Protein AF-A0A7J8QQU0-F1 (afdb_monomer)

pLDDT: mean 70.16, std 19.43, range [31.67, 94.62]

Radius of gyration: 26.34 Å; Cα contacts (8 Å, |Δi|>4): 47; chains: 1; bounding box: 63×40×69 Å

InterPro domains:
  IPR024990 Anaphase-promoting complex subunit 1 [PTHR12827] (2-139)

Mean predicted aligned error: 18.02 Å

Foldseek 3Di:
DVVCQVDPDLPDALVVCVVSVNNVSSVVVVVVVVVVVCPVPDPPPDPVPPDDPPPPPDDDDDDDDDDDDDDDDDDDDDDDDDDPPCPPPQVCVCLPPPVCCVVQVPPCVSVVVCVVSRPRDDDDDDDPDDVPDDPVRVVVVVVVVSVD

Structure (mmCIF, N/CA/C/O backbone):
data_AF-A0A7J8QQU0-F1
#
_entry.id   AF-A0A7J8QQU0-F1
#
loop_
_atom_site.group_PDB
_atom_site.id
_atom_site.type_symbol
_atom_site.label_atom_id
_atom_site.label_alt_id
_atom_site.label_comp_id
_atom_site.label_asym_id
_atom_site.label_entity_id
_atom_site.label_seq_id
_atom_site.pdbx_PDB_ins_code
_atom_site.Cartn_x
_atom_site.Cartn_y
_atom_site.Cartn_z
_atom_site.occupancy
_atom_site.B_iso_or_equiv
_atom_site.auth_seq_id
_atom_site.auth_comp_id
_atom_site.auth_asym_id
_atom_site.auth_atom_id
_atom_site.pdbx_PDB_model_num
ATOM 1 N N . MET A 1 1 ? 31.723 -2.733 -21.549 1.00 61.69 1 MET A N 1
ATOM 2 C CA . MET A 1 1 ? 30.270 -2.559 -21.341 1.00 61.69 1 MET A CA 1
ATOM 3 C C . MET A 1 1 ? 29.948 -2.175 -19.898 1.00 61.69 1 MET A C 1
ATOM 5 O O . MET A 1 1 ? 29.009 -1.426 -19.683 1.00 61.69 1 MET A O 1
ATOM 9 N N . ASP A 1 2 ? 30.761 -2.570 -18.918 1.00 77.56 2 ASP A N 1
ATOM 10 C CA . ASP A 1 2 ? 30.445 -2.416 -17.485 1.00 77.56 2 ASP A CA 1
ATOM 11 C C . ASP A 1 2 ? 30.302 -0.964 -17.011 1.00 77.56 2 ASP A C 1
ATOM 13 O O . ASP A 1 2 ? 29.414 -0.655 -16.223 1.00 77.56 2 ASP A O 1
ATOM 17 N N . LYS A 1 3 ? 31.098 -0.040 -17.565 1.00 85.25 3 LYS A N 1
ATOM 18 C CA . LYS A 1 3 ? 31.023 1.395 -17.228 1.00 85.25 3 LYS A CA 1
ATOM 19 C C . LYS A 1 3 ? 29.641 1.997 -17.506 1.00 85.25 3 LYS A C 1
ATOM 21 O O . LYS A 1 3 ? 29.159 2.807 -16.729 1.00 85.25 3 LYS A O 1
ATOM 26 N N . CYS A 1 4 ? 28.999 1.575 -18.594 1.00 86.06 4 CYS A N 1
ATOM 27 C CA . CYS A 1 4 ? 27.662 2.036 -18.959 1.00 86.06 4 CYS A CA 1
ATOM 28 C C . CYS A 1 4 ? 26.567 1.422 -18.081 1.00 86.06 4 CYS A C 1
ATOM 30 O O . CYS A 1 4 ? 25.492 1.994 -17.981 1.00 86.06 4 CYS A O 1
ATOM 32 N N . ARG A 1 5 ? 26.815 0.263 -17.461 1.00 91.69 5 ARG A N 1
ATOM 33 C CA . ARG A 1 5 ? 25.865 -0.385 -16.548 1.00 91.69 5 ARG A CA 1
ATOM 34 C C . ARG A 1 5 ? 25.869 0.260 -15.163 1.00 91.69 5 ARG A C 1
ATOM 36 O O . ARG A 1 5 ? 24.807 0.410 -14.555 1.00 91.69 5 ARG A O 1
ATOM 43 N N . GLU A 1 6 ? 27.063 0.624 -14.695 1.00 92.31 6 GLU A N 1
ATOM 44 C CA . GLU A 1 6 ? 27.295 1.260 -13.396 1.00 92.31 6 GLU A CA 1
ATOM 45 C C . GLU A 1 6 ? 26.69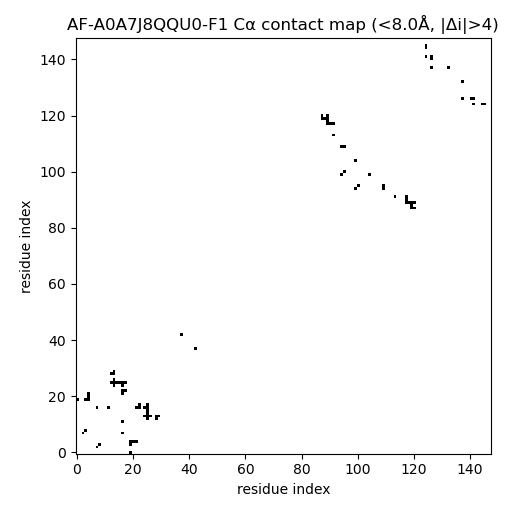4 2.672 -13.355 1.00 92.31 6 GLU A C 1
ATOM 47 O O . GLU A 1 6 ? 25.964 3.020 -12.429 1.00 92.31 6 GLU A O 1
ATOM 52 N N . SER A 1 7 ? 26.933 3.467 -14.403 1.00 91.12 7 SER A N 1
ATOM 53 C CA . SER A 1 7 ? 26.457 4.850 -14.504 1.00 91.12 7 SER A CA 1
ATOM 54 C C . SER A 1 7 ? 25.900 5.175 -15.898 1.00 91.12 7 SER A C 1
ATOM 56 O O . SER A 1 7 ? 26.503 5.945 -16.654 1.00 91.12 7 SER A O 1
ATOM 58 N N . PRO A 1 8 ? 24.741 4.603 -16.279 1.00 91.00 8 PRO A N 1
ATOM 59 C CA . PRO A 1 8 ? 24.113 4.946 -17.544 1.00 91.00 8 PRO A CA 1
ATOM 60 C C . PRO A 1 8 ? 23.596 6.400 -17.515 1.00 91.00 8 PRO A C 1
ATOM 62 O O . PRO A 1 8 ? 23.096 6.854 -16.480 1.00 91.00 8 PRO A O 1
ATOM 65 N N . PRO A 1 9 ? 23.667 7.136 -18.637 1.00 90.25 9 PRO A N 1
ATOM 66 C CA . PRO A 1 9 ? 23.025 8.442 -18.792 1.00 90.25 9 PRO A CA 1
ATOM 67 C C . PRO A 1 9 ? 21.523 8.413 -18.465 1.00 90.25 9 PRO A C 1
ATOM 69 O O . PRO A 1 9 ? 20.860 7.389 -18.634 1.00 90.25 9 PRO A O 1
ATOM 72 N N . ALA A 1 10 ? 20.974 9.538 -17.996 1.00 86.50 10 ALA A N 1
ATOM 73 C CA . ALA A 1 10 ? 19.576 9.650 -17.552 1.00 86.50 10 ALA A CA 1
ATOM 74 C C . ALA A 1 10 ? 18.562 9.863 -18.697 1.00 86.50 10 ALA A C 1
ATOM 76 O O . ALA A 1 10 ? 17.354 9.734 -18.495 1.00 86.50 10 ALA A O 1
ATOM 77 N N . ASP A 1 11 ? 19.053 10.218 -19.882 1.00 88.69 11 ASP A N 1
ATOM 78 C CA . ASP A 1 11 ? 18.308 10.539 -21.102 1.00 88.69 11 ASP A CA 1
ATOM 79 C C . ASP A 1 11 ? 18.172 9.343 -22.062 1.00 88.69 11 ASP A C 1
ATOM 81 O O . ASP A 1 11 ? 17.673 9.479 -23.179 1.00 88.69 11 ASP A O 1
ATOM 85 N N . TRP A 1 12 ? 18.586 8.150 -21.634 1.00 91.69 12 TRP A N 1
ATOM 86 C CA . TRP A 1 12 ? 18.495 6.945 -22.448 1.00 91.69 12 TRP A CA 1
ATOM 87 C C . TRP A 1 12 ? 17.055 6.436 -22.624 1.00 91.69 12 TRP A C 1
ATOM 89 O O . TRP A 1 12 ? 16.253 6.464 -21.685 1.00 91.69 12 TRP A O 1
ATOM 99 N N . PRO A 1 13 ? 16.706 5.918 -23.820 1.00 91.62 13 PRO A N 1
ATOM 100 C CA . PRO A 1 13 ? 15.424 5.261 -24.032 1.00 91.62 13 PRO A CA 1
ATOM 101 C C . PRO A 1 13 ? 15.369 3.924 -23.282 1.00 91.62 13 PRO A C 1
ATOM 103 O O . PRO A 1 13 ? 16.392 3.271 -23.076 1.00 91.62 13 PRO A O 1
ATOM 106 N N . ALA A 1 14 ? 14.160 3.457 -22.950 1.00 92.06 14 ALA A N 1
ATOM 107 C CA . ALA A 1 14 ? 13.954 2.206 -22.209 1.00 92.06 14 ALA A CA 1
ATOM 108 C C . ALA A 1 14 ? 14.691 1.002 -22.831 1.00 92.06 14 ALA A C 1
ATOM 110 O O . ALA A 1 14 ? 15.307 0.217 -22.114 1.00 92.06 14 ALA A O 1
ATOM 111 N N . ALA A 1 15 ? 14.707 0.899 -24.166 1.00 94.06 15 ALA A N 1
ATOM 112 C CA . ALA A 1 15 ? 15.419 -0.162 -24.879 1.00 94.06 15 ALA A CA 1
ATOM 113 C C . ALA A 1 15 ? 16.938 -0.166 -24.608 1.00 94.06 15 ALA A C 1
ATOM 115 O O . ALA A 1 15 ? 17.536 -1.235 -24.530 1.00 94.06 15 ALA A O 1
ATOM 116 N N . ALA A 1 16 ? 17.564 1.001 -24.415 1.00 94.06 16 ALA A N 1
ATOM 117 C CA . ALA A 1 16 ? 18.996 1.092 -24.123 1.00 94.06 16 ALA A CA 1
ATOM 118 C C . ALA A 1 16 ? 19.330 0.596 -22.706 1.00 94.06 16 ALA A C 1
ATOM 120 O O . ALA A 1 16 ? 20.341 -0.078 -22.516 1.00 94.06 16 ALA A O 1
ATOM 121 N N . TYR A 1 17 ? 18.460 0.855 -21.724 1.00 93.94 17 TYR A N 1
ATOM 122 C CA . TYR A 1 17 ? 18.613 0.302 -20.377 1.00 93.94 17 TYR A CA 1
ATOM 123 C C . TYR A 1 17 ? 18.454 -1.228 -20.348 1.00 93.94 17 TYR A C 1
ATOM 125 O O . TYR A 1 17 ? 19.211 -1.903 -19.656 1.00 93.94 17 TYR A O 1
ATOM 133 N N . VAL A 1 18 ? 17.536 -1.793 -21.144 1.00 94.62 18 VAL A N 1
ATOM 134 C CA . VAL A 1 18 ? 17.397 -3.258 -21.286 1.00 94.62 18 VAL A CA 1
ATOM 135 C C . VAL A 1 18 ? 18.662 -3.872 -21.893 1.00 94.62 18 VAL A C 1
ATOM 137 O O . VAL A 1 18 ? 19.174 -4.863 -21.383 1.00 94.62 18 VAL A O 1
ATOM 140 N N . LEU A 1 19 ? 19.233 -3.251 -22.931 1.00 94.50 19 LEU A N 1
ATOM 141 C CA . LEU A 1 19 ? 20.456 -3.748 -23.580 1.00 94.50 19 LEU A CA 1
ATOM 142 C C . LEU A 1 19 ? 21.665 -3.830 -22.637 1.00 94.50 19 LEU A C 1
ATOM 144 O O . LEU A 1 19 ? 22.556 -4.646 -22.867 1.00 94.50 19 LEU A O 1
ATOM 148 N N . ILE A 1 20 ? 21.709 -3.001 -21.588 1.00 94.12 20 ILE A N 1
ATOM 149 C CA . ILE A 1 20 ? 22.802 -2.995 -20.608 1.00 94.12 20 ILE A CA 1
ATOM 150 C C . ILE A 1 20 ? 22.476 -3.789 -19.326 1.00 94.12 20 ILE A C 1
ATOM 152 O O . ILE A 1 20 ? 23.277 -3.797 -18.388 1.00 94.12 20 ILE A O 1
ATOM 156 N N . GLY A 1 21 ? 21.327 -4.476 -19.275 1.00 91.88 21 GLY A N 1
ATOM 157 C CA . GLY A 1 21 ? 20.887 -5.259 -18.112 1.00 91.88 21 GLY A CA 1
ATOM 158 C C . GLY A 1 21 ? 20.500 -4.388 -16.914 1.00 91.88 21 GLY A C 1
ATOM 159 O O . GLY A 1 21 ? 20.928 -4.650 -15.784 1.00 91.88 21 GLY A O 1
ATOM 160 N N . ARG A 1 22 ? 19.800 -3.281 -17.195 1.00 94.12 22 ARG A N 1
ATOM 161 C CA . ARG A 1 22 ? 19.241 -2.312 -16.235 1.00 94.12 22 ARG A CA 1
ATOM 162 C C . ARG A 1 22 ? 17.734 -2.149 -16.445 1.00 94.12 22 ARG A C 1
ATOM 164 O O . ARG A 1 22 ? 17.218 -1.052 -16.663 1.00 94.12 22 ARG A O 1
ATOM 171 N N . GLU A 1 23 ? 17.001 -3.255 -16.403 1.00 94.19 23 GLU A N 1
ATOM 172 C CA . GLU A 1 23 ? 15.546 -3.291 -16.583 1.00 94.19 23 GLU A CA 1
ATOM 173 C C . GLU A 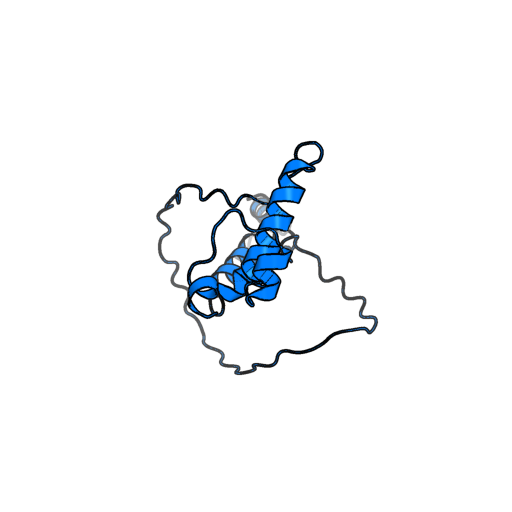1 23 ? 14.803 -2.463 -15.516 1.00 94.19 23 GLU A C 1
ATOM 175 O O . GLU A 1 23 ? 13.732 -1.921 -15.788 1.00 94.19 23 GLU A O 1
ATOM 180 N N . ASP A 1 24 ? 15.403 -2.283 -14.334 1.00 93.38 24 ASP A N 1
ATOM 181 C CA . ASP A 1 24 ? 14.926 -1.406 -13.258 1.00 93.38 24 ASP A CA 1
ATOM 182 C C . ASP A 1 24 ? 14.724 0.048 -13.728 1.00 93.38 24 ASP A C 1
ATOM 184 O O . ASP A 1 24 ? 13.703 0.688 -13.440 1.00 93.38 24 ASP A O 1
ATOM 188 N N . LEU A 1 25 ? 15.674 0.563 -14.513 1.00 92.38 25 LEU A N 1
ATOM 189 C CA . LEU A 1 25 ? 15.612 1.912 -15.074 1.00 92.38 25 LEU A CA 1
ATOM 190 C C . LEU A 1 25 ? 14.652 1.985 -16.266 1.00 92.38 25 LEU A C 1
ATOM 192 O O . LEU A 1 25 ? 13.912 2.961 -16.396 1.00 92.38 25 LEU A O 1
ATOM 196 N N . ALA A 1 26 ? 14.592 0.933 -17.088 1.00 92.94 26 ALA A N 1
ATOM 197 C CA . ALA A 1 26 ? 13.646 0.850 -18.201 1.00 92.94 26 ALA A CA 1
ATOM 198 C C . ALA A 1 26 ? 12.182 0.937 -17.723 1.00 92.94 26 ALA A C 1
ATOM 200 O O . ALA A 1 26 ? 11.386 1.692 -18.288 1.00 92.94 26 ALA A O 1
ATOM 201 N N . LEU A 1 27 ? 11.838 0.226 -16.642 1.00 89.94 27 LEU A N 1
ATOM 202 C CA . LEU A 1 27 ? 10.508 0.271 -16.021 1.00 89.94 27 LEU A CA 1
ATOM 203 C C . LEU A 1 27 ? 10.180 1.662 -15.457 1.00 89.94 27 LEU A C 1
ATOM 205 O O . LEU A 1 27 ? 9.045 2.133 -15.553 1.00 89.94 27 LEU A O 1
ATOM 209 N N . SER A 1 28 ? 11.187 2.363 -14.935 1.00 87.31 28 SER A N 1
ATOM 210 C CA . SER A 1 28 ? 11.039 3.731 -14.428 1.00 87.31 28 SER A CA 1
ATOM 211 C C . SER A 1 28 ? 10.721 4.743 -15.541 1.00 87.31 28 SER A C 1
ATOM 213 O O . SER A 1 28 ? 9.942 5.676 -15.323 1.00 87.31 28 SER A O 1
ATOM 215 N N . CYS A 1 29 ? 11.266 4.555 -16.750 1.00 83.38 29 CYS A N 1
ATOM 216 C CA . CYS A 1 29 ? 10.911 5.359 -17.926 1.00 83.38 29 CYS A CA 1
ATOM 217 C C . CYS A 1 29 ? 9.432 5.191 -18.306 1.00 83.38 29 CYS A C 1
ATOM 219 O O . CYS A 1 29 ? 8.761 6.180 -18.612 1.00 83.38 29 CYS A O 1
ATOM 221 N N . LEU A 1 30 ? 8.912 3.960 -18.241 1.00 71.56 30 LEU A N 1
ATOM 222 C CA . LEU A 1 30 ? 7.507 3.666 -18.528 1.00 71.56 30 LEU A CA 1
ATOM 223 C C . LEU A 1 30 ? 6.579 4.300 -17.484 1.00 71.56 30 LEU A C 1
ATOM 225 O O . LEU A 1 30 ? 5.632 4.991 -17.851 1.00 71.56 30 LEU A O 1
ATOM 229 N N . ALA A 1 31 ? 6.903 4.168 -16.193 1.00 71.94 31 ALA A N 1
ATOM 230 C CA . ALA A 1 31 ? 6.149 4.809 -15.115 1.00 71.94 31 ALA A CA 1
ATOM 231 C C . ALA A 1 31 ? 6.094 6.343 -15.267 1.00 71.94 31 ALA A C 1
ATOM 233 O O . ALA A 1 31 ? 5.068 6.965 -14.992 1.00 71.94 31 ALA A O 1
ATOM 234 N N . ARG A 1 32 ? 7.176 6.972 -15.751 1.00 65.56 32 ARG A N 1
ATOM 235 C CA . ARG A 1 32 ? 7.218 8.417 -16.036 1.00 65.56 32 ARG A CA 1
ATOM 236 C C . ARG A 1 32 ? 6.356 8.806 -17.240 1.00 65.56 32 ARG A C 1
ATOM 238 O O . ARG A 1 32 ? 5.731 9.860 -17.214 1.00 65.56 32 ARG A O 1
ATOM 245 N N . SER A 1 33 ? 6.306 7.961 -18.268 1.00 62.38 33 SER A N 1
ATOM 246 C CA . SER A 1 33 ? 5.446 8.170 -19.437 1.00 62.38 33 SER A CA 1
ATOM 247 C C . SER A 1 33 ? 3.958 8.035 -19.086 1.00 62.38 33 SER A C 1
ATOM 249 O O . SER A 1 33 ? 3.153 8.850 -19.534 1.00 62.38 33 SER A O 1
ATOM 251 N N . CYS A 1 34 ? 3.595 7.083 -18.217 1.00 53.66 34 CYS A N 1
ATOM 252 C CA . CYS A 1 34 ? 2.220 6.910 -17.739 1.00 53.66 34 CYS A CA 1
ATOM 253 C C . CYS A 1 34 ? 1.750 8.082 -16.868 1.00 53.66 34 CYS A C 1
ATOM 255 O O . CYS A 1 34 ? 0.653 8.580 -17.093 1.00 53.66 34 CYS A O 1
ATOM 257 N N . LYS A 1 35 ? 2.601 8.630 -15.986 1.00 50.84 35 LYS A N 1
ATOM 258 C CA . LYS A 1 35 ? 2.278 9.847 -15.209 1.00 50.84 35 LYS A CA 1
ATOM 259 C C . LYS A 1 35 ? 1.931 11.067 -16.070 1.00 50.84 35 LYS A C 1
ATOM 261 O O . LYS A 1 35 ? 1.266 11.974 -15.588 1.00 50.84 35 LYS A O 1
ATOM 266 N N . PHE A 1 36 ? 2.375 11.104 -17.328 1.00 48.88 36 PHE A N 1
ATOM 267 C CA . PHE A 1 36 ? 2.053 12.192 -18.255 1.00 48.88 36 PHE A CA 1
ATOM 268 C C . PHE A 1 36 ? 0.686 12.012 -18.941 1.00 48.88 36 PHE A C 1
ATOM 270 O O . PHE A 1 36 ? 0.087 12.994 -19.365 1.00 48.88 36 PHE A O 1
ATOM 277 N N . LYS A 1 37 ? 0.174 10.775 -19.036 1.00 44.78 37 LYS A N 1
ATOM 278 C CA . LYS A 1 37 ? -1.184 10.463 -19.530 1.00 44.78 37 LYS A CA 1
ATOM 279 C C . LYS A 1 37 ? -2.221 10.352 -18.407 1.00 44.78 37 LYS A C 1
ATOM 281 O O . LYS A 1 37 ? -3.400 10.578 -18.640 1.00 44.78 37 LYS A O 1
ATOM 286 N N . GLU A 1 38 ? -1.781 10.045 -17.194 1.00 39.75 38 GLU A N 1
ATOM 287 C CA . GLU A 1 38 ? -2.607 9.885 -15.991 1.00 39.75 38 GLU A CA 1
ATOM 288 C C . GLU A 1 38 ? -2.771 11.200 -15.205 1.00 39.75 38 GLU A C 1
ATOM 290 O O . GLU A 1 38 ? -3.177 11.196 -14.053 1.00 39.75 38 GLU A O 1
ATOM 295 N N . LEU A 1 39 ? -2.472 12.359 -15.802 1.00 41.81 39 LEU A N 1
ATOM 296 C CA . LEU A 1 39 ? -2.845 13.643 -15.193 1.00 41.81 39 LEU A CA 1
ATOM 297 C C . LEU A 1 39 ? -4.346 13.949 -15.376 1.00 41.81 39 LEU A C 1
ATOM 299 O O . LEU A 1 39 ? -4.889 14.775 -14.649 1.00 41.81 39 LEU A O 1
ATOM 303 N N . GLU A 1 40 ? -5.037 13.259 -16.292 1.00 41.44 40 GLU A N 1
ATOM 304 C CA . GLU A 1 40 ? -6.463 13.500 -16.564 1.00 41.44 40 GLU A CA 1
ATOM 305 C C . GLU A 1 40 ? -7.422 12.484 -15.926 1.00 41.44 40 GLU A C 1
ATOM 307 O O . GLU A 1 40 ? -8.620 12.742 -15.866 1.00 41.44 40 GLU A O 1
ATOM 312 N N . THR A 1 41 ? -6.943 11.362 -15.376 1.00 46.22 41 THR A N 1
ATOM 313 C CA . THR A 1 41 ? -7.816 10.408 -14.667 1.00 46.22 41 THR A CA 1
ATOM 314 C C . THR A 1 41 ? -7.119 9.790 -13.453 1.00 46.22 41 THR A C 1
ATOM 316 O O . THR A 1 41 ? -6.357 8.844 -13.560 1.00 46.22 41 THR A O 1
ATOM 319 N N . GLN A 1 42 ? -7.419 10.346 -12.275 1.00 48.31 42 GLN A N 1
ATOM 320 C CA . GLN A 1 42 ? -7.349 9.677 -10.967 1.00 48.31 42 GLN A CA 1
ATOM 321 C C . GLN A 1 42 ? -6.039 8.959 -10.606 1.00 48.31 42 GLN A C 1
ATOM 323 O O . GLN A 1 42 ? -6.011 7.768 -10.311 1.00 48.31 42 GLN A O 1
ATOM 328 N N . THR A 1 43 ? -4.980 9.736 -10.402 1.00 42.91 43 THR A N 1
ATOM 329 C CA . THR A 1 43 ? -3.868 9.312 -9.549 1.00 42.91 43 THR A CA 1
ATOM 330 C C . THR A 1 43 ? -4.284 9.341 -8.064 1.00 42.91 43 THR A C 1
ATOM 332 O O . THR A 1 43 ? -3.911 10.236 -7.310 1.00 42.91 43 THR A O 1
ATOM 335 N N . ASN A 1 44 ? -5.063 8.350 -7.619 1.00 49.94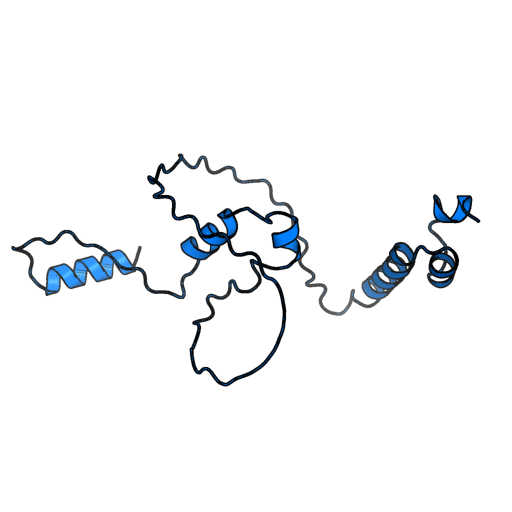 44 ASN A N 1
ATOM 336 C CA . ASN A 1 44 ? -5.127 7.946 -6.208 1.00 49.94 44 ASN A CA 1
ATOM 337 C C . ASN A 1 44 ? -4.151 6.778 -5.997 1.00 49.94 44 ASN A C 1
ATOM 339 O O . ASN A 1 44 ? -4.527 5.669 -5.638 1.00 49.94 44 ASN A O 1
ATOM 343 N N . MET A 1 45 ? -2.868 7.010 -6.273 1.00 46.12 45 MET A N 1
ATOM 344 C CA . MET A 1 45 ? -1.817 6.129 -5.778 1.00 46.12 45 MET A CA 1
ATOM 345 C C . MET A 1 45 ? -1.318 6.739 -4.480 1.00 46.12 45 MET A C 1
ATOM 347 O O . MET A 1 45 ? -0.590 7.726 -4.488 1.00 46.12 45 MET A O 1
ATOM 351 N N . ASN A 1 46 ? -1.830 6.181 -3.385 1.00 57.50 46 ASN A N 1
ATOM 352 C CA . ASN A 1 46 ? -1.366 6.275 -2.005 1.00 57.50 46 ASN A CA 1
ATOM 353 C C . ASN A 1 46 ? 0.029 6.935 -1.873 1.00 57.50 46 ASN A C 1
ATOM 355 O O . ASN A 1 46 ? 1.058 6.260 -1.796 1.00 57.50 46 ASN A O 1
ATOM 359 N N . LEU A 1 47 ? 0.077 8.274 -1.870 1.00 51.03 47 LEU A N 1
ATOM 360 C CA . LE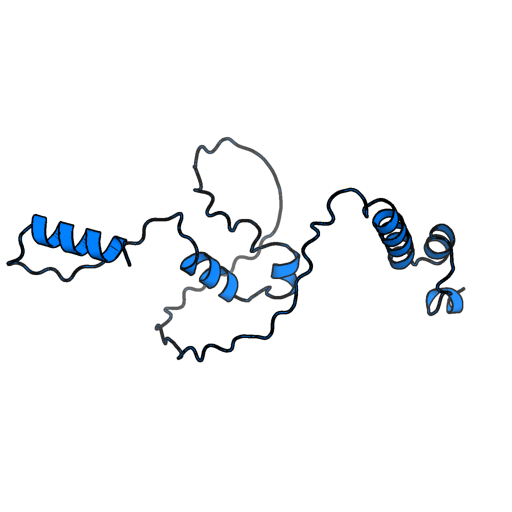U A 1 47 ? 1.225 8.993 -1.344 1.00 51.03 47 LEU A CA 1
ATOM 361 C C . LEU A 1 47 ? 1.141 8.734 0.153 1.00 51.03 47 LEU A C 1
ATOM 363 O O . LEU A 1 47 ? 0.305 9.327 0.835 1.00 51.03 47 LEU A O 1
ATOM 367 N N . VAL A 1 48 ? 1.974 7.831 0.663 1.00 50.62 48 VAL A N 1
ATOM 368 C CA . VAL A 1 48 ? 2.235 7.761 2.099 1.00 50.62 48 VAL A CA 1
ATOM 369 C C . VAL A 1 48 ? 2.898 9.086 2.463 1.00 50.62 48 VAL A C 1
ATOM 371 O O . VAL A 1 48 ? 4.115 9.246 2.403 1.00 50.62 48 VAL A O 1
ATOM 374 N N . SER A 1 49 ? 2.060 10.075 2.759 1.00 48.03 49 SER A N 1
ATOM 375 C CA . SER A 1 49 ? 2.455 11.313 3.395 1.00 48.03 49 SER A CA 1
ATOM 376 C C . SER A 1 49 ? 3.017 10.903 4.745 1.00 48.03 49 SER A C 1
ATOM 378 O O . SER A 1 49 ? 2.281 10.411 5.600 1.00 48.03 49 SER A O 1
ATOM 380 N N . MET A 1 50 ? 4.332 11.030 4.923 1.00 48.19 50 MET A N 1
ATOM 381 C CA . MET A 1 50 ? 4.935 10.883 6.241 1.00 48.19 50 MET A CA 1
ATOM 382 C C . MET A 1 50 ? 4.484 12.078 7.080 1.00 48.19 50 MET A C 1
ATOM 384 O O . MET A 1 50 ? 5.161 13.102 7.138 1.00 48.19 50 MET A O 1
ATOM 388 N N . SER A 1 51 ? 3.297 11.981 7.677 1.00 50.97 51 SER A N 1
ATOM 389 C CA . SER A 1 51 ? 2.873 12.925 8.700 1.00 50.97 51 SER A CA 1
ATOM 390 C C . SER A 1 51 ? 3.872 12.870 9.848 1.00 50.97 51 SER A C 1
ATOM 392 O O . SER A 1 51 ? 4.389 11.801 10.190 1.00 50.97 51 SER A O 1
ATOM 394 N N . THR A 1 52 ? 4.139 14.024 10.449 1.00 54.69 52 THR A N 1
ATOM 395 C CA . THR A 1 52 ? 4.918 14.123 11.681 1.00 54.69 52 THR A CA 1
ATOM 396 C C . THR A 1 52 ? 4.366 13.135 12.714 1.00 54.69 52 THR A C 1
ATOM 398 O O . THR A 1 52 ? 3.145 13.041 12.871 1.00 54.69 52 THR A O 1
ATOM 401 N N . PRO A 1 53 ? 5.218 12.353 13.403 1.00 52.66 53 PRO A N 1
ATOM 402 C CA . PRO A 1 53 ? 4.731 11.438 14.417 1.00 52.66 53 PRO A CA 1
ATOM 403 C C . PRO A 1 53 ? 4.131 12.282 15.539 1.00 52.66 53 PRO A C 1
ATOM 405 O O . PRO A 1 53 ? 4.851 12.970 16.263 1.00 52.66 53 PRO A O 1
ATOM 408 N N . TYR A 1 54 ? 2.809 12.246 15.691 1.00 58.88 54 TYR A N 1
ATOM 409 C CA . TYR A 1 54 ? 2.188 12.652 16.940 1.00 58.88 54 TYR A CA 1
ATOM 410 C C . TYR A 1 54 ? 2.610 11.606 17.977 1.00 58.88 54 TYR A C 1
ATOM 412 O O . TYR A 1 54 ? 2.033 10.529 18.097 1.00 58.88 54 TYR A O 1
ATOM 420 N N . MET A 1 55 ? 3.708 11.875 18.682 1.00 54.59 55 MET A N 1
ATOM 421 C CA . MET A 1 55 ? 4.101 11.091 19.845 1.00 54.59 55 MET A CA 1
ATOM 422 C C . MET A 1 55 ? 3.083 11.348 20.958 1.00 54.59 55 MET A C 1
ATOM 424 O O . MET A 1 55 ? 3.280 12.198 21.821 1.00 54.59 55 MET A O 1
ATOM 428 N N . LEU A 1 56 ? 1.970 10.616 20.943 1.00 63.25 56 LEU A N 1
ATOM 429 C CA . LEU A 1 56 ? 1.203 10.426 22.164 1.00 63.25 56 LEU A CA 1
ATOM 430 C C . LEU A 1 56 ? 2.081 9.604 23.110 1.00 63.25 56 LEU A C 1
ATOM 432 O O . LEU A 1 56 ? 2.508 8.499 22.775 1.00 63.25 56 LEU A O 1
ATOM 436 N N . HIS A 1 57 ? 2.397 10.182 24.269 1.00 59.22 57 HIS A N 1
ATOM 437 C CA . HIS A 1 57 ? 3.142 9.532 25.344 1.00 59.22 57 HIS A CA 1
ATOM 438 C C . HIS A 1 57 ? 2.289 8.404 25.934 1.00 59.22 57 HIS A C 1
ATOM 440 O O . HIS A 1 57 ? 1.600 8.579 26.936 1.00 59.22 57 HIS A O 1
ATOM 446 N N . LEU A 1 58 ? 2.291 7.249 25.275 1.00 59.12 58 LEU A N 1
ATOM 447 C CA . LEU A 1 58 ? 1.623 6.054 25.765 1.00 59.12 58 LEU A CA 1
ATOM 448 C C . LEU A 1 58 ? 2.490 5.422 26.855 1.00 59.12 58 LEU A C 1
ATOM 450 O O . LEU A 1 58 ? 3.675 5.152 26.654 1.00 59.12 58 LEU A O 1
ATOM 454 N N . HIS A 1 59 ? 1.893 5.210 28.025 1.00 50.09 59 HIS A N 1
ATOM 455 C CA . HIS A 1 59 ? 2.536 4.500 29.120 1.00 50.09 59 HIS A CA 1
ATOM 456 C C . HIS A 1 59 ? 2.627 3.002 28.778 1.00 50.09 59 HIS A C 1
ATOM 458 O O . HIS A 1 59 ? 1.674 2.459 28.211 1.00 50.09 59 HIS A O 1
ATOM 464 N N . PRO A 1 60 ? 3.726 2.307 29.127 1.00 45.16 60 PRO A N 1
ATOM 465 C CA . PRO A 1 60 ? 3.815 0.863 28.955 1.00 45.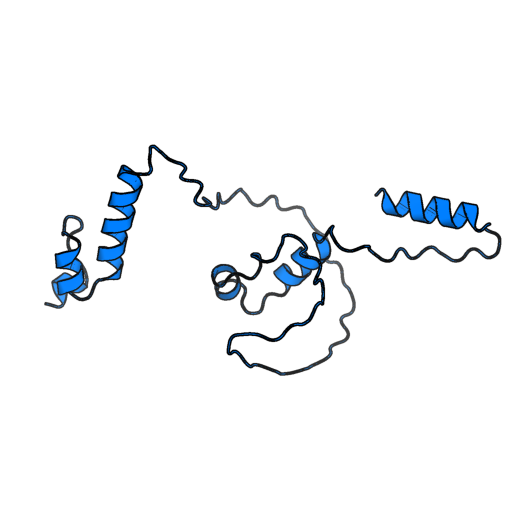16 60 PRO A CA 1
ATOM 466 C C . PRO A 1 60 ? 2.659 0.169 29.682 1.00 45.16 60 PRO A C 1
ATOM 468 O O . PRO A 1 60 ? 2.471 0.365 30.886 1.00 45.16 60 PRO A O 1
ATOM 471 N N . VAL A 1 61 ? 1.884 -0.634 28.954 1.00 49.12 61 VAL A N 1
ATOM 472 C CA . VAL A 1 61 ? 0.927 -1.569 29.549 1.00 49.12 61 VAL A CA 1
ATOM 473 C C . VAL A 1 61 ? 1.655 -2.896 29.703 1.00 49.12 61 VAL A C 1
ATOM 475 O O . VAL A 1 61 ? 1.889 -3.614 28.733 1.00 49.12 61 VAL A O 1
ATOM 478 N N . THR A 1 62 ? 2.062 -3.203 30.929 1.00 40.97 62 THR A N 1
ATOM 479 C CA . THR A 1 62 ? 2.665 -4.492 31.262 1.00 40.97 62 THR A CA 1
ATOM 480 C C . THR A 1 62 ? 1.546 -5.516 31.411 1.00 40.97 62 THR A C 1
ATOM 482 O O . THR A 1 62 ? 0.923 -5.601 32.466 1.00 40.97 62 THR A O 1
ATOM 485 N N . ILE A 1 63 ? 1.268 -6.289 30.362 1.00 52.19 63 ILE A N 1
ATOM 486 C CA . ILE A 1 63 ? 0.468 -7.511 30.499 1.00 52.19 63 ILE A CA 1
ATOM 487 C C . ILE A 1 63 ? 1.450 -8.679 30.669 1.00 52.19 63 ILE A C 1
ATOM 489 O O . ILE A 1 63 ? 2.360 -8.814 29.846 1.00 52.19 63 ILE A O 1
ATOM 493 N N . PRO A 1 64 ? 1.326 -9.515 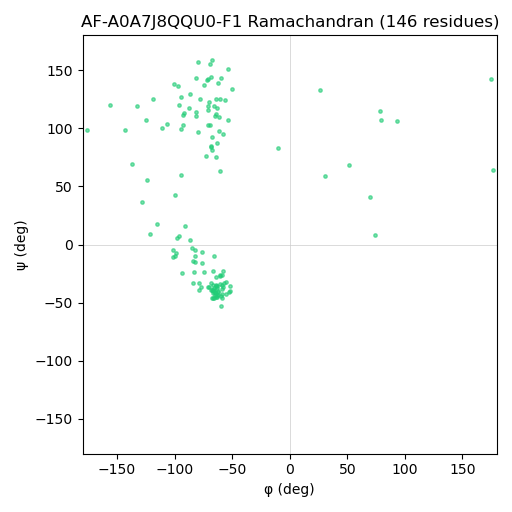31.716 1.00 38.84 64 PRO A N 1
ATOM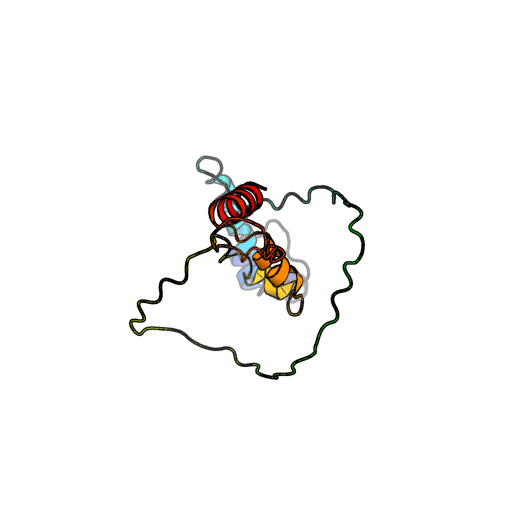 494 C CA . PRO A 1 64 ? 2.155 -10.707 31.853 1.00 38.84 64 PRO A CA 1
ATOM 495 C C . PRO A 1 64 ? 1.853 -11.674 30.700 1.00 38.84 64 PRO A C 1
ATOM 497 O O . PRO A 1 64 ? 0.755 -12.215 30.596 1.00 38.84 64 PRO A O 1
ATOM 500 N N . SER A 1 65 ? 2.830 -11.858 29.812 1.00 39.94 65 SER A N 1
ATOM 501 C CA . SER A 1 65 ? 2.745 -12.787 28.686 1.00 39.94 65 SER A CA 1
ATOM 502 C C . SER A 1 65 ? 3.052 -14.205 29.165 1.00 39.94 65 SER A C 1
ATOM 504 O O . SER A 1 65 ? 4.176 -14.493 29.582 1.00 39.94 65 SER A O 1
ATOM 506 N N . THR A 1 66 ? 2.065 -15.100 29.120 1.00 42.47 66 THR A N 1
ATOM 507 C CA . THR A 1 66 ? 2.310 -16.543 29.188 1.00 42.47 66 THR A CA 1
ATOM 508 C C . THR A 1 66 ? 2.714 -17.023 27.804 1.00 42.47 66 THR A C 1
ATOM 510 O O . THR A 1 66 ? 1.917 -17.027 26.868 1.00 42.47 66 THR A O 1
ATOM 513 N N . ILE A 1 67 ? 3.985 -17.388 27.700 1.00 41.53 67 ILE A N 1
ATOM 514 C CA . ILE A 1 67 ? 4.657 -17.892 26.508 1.00 41.53 67 ILE A CA 1
ATOM 515 C C . ILE A 1 67 ? 4.009 -19.225 26.114 1.00 41.53 67 ILE A C 1
ATOM 517 O O . ILE A 1 67 ? 3.939 -20.142 26.932 1.00 41.53 67 ILE A O 1
ATOM 521 N N . SER A 1 68 ? 3.548 -19.346 24.872 1.00 42.09 68 SER A N 1
ATOM 522 C CA . SER A 1 68 ? 3.302 -20.643 24.246 1.00 42.09 68 SER A CA 1
ATOM 523 C C . SER A 1 68 ? 4.098 -20.676 22.953 1.00 42.09 68 SER A C 1
ATOM 525 O O . SER A 1 68 ? 3.795 -19.958 22.001 1.00 42.09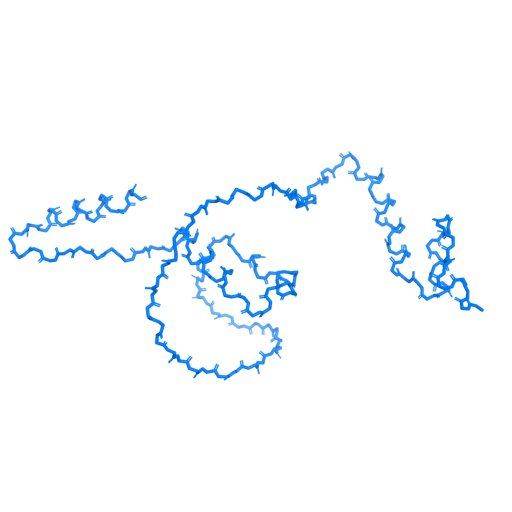 68 SER A O 1
ATOM 527 N N . ASP A 1 69 ? 5.169 -21.464 22.977 1.00 37.44 69 ASP A N 1
ATOM 528 C CA .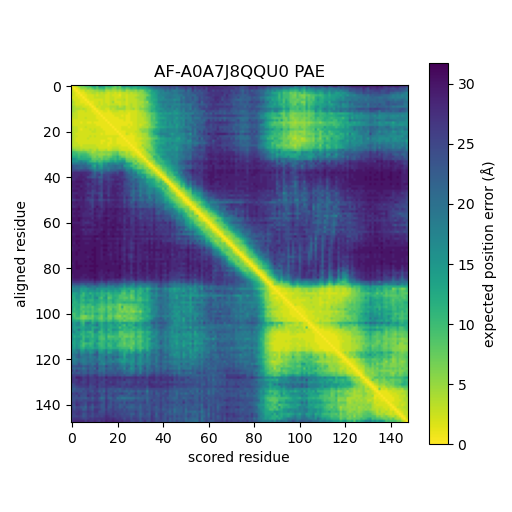 ASP A 1 69 ? 5.973 -21.782 21.810 1.00 37.44 69 ASP A CA 1
ATOM 529 C C . ASP A 1 69 ? 5.174 -22.717 20.896 1.00 37.44 69 ASP A C 1
ATOM 531 O O . ASP A 1 69 ? 4.873 -23.853 21.266 1.00 37.44 69 ASP A O 1
ATOM 535 N N . ASN A 1 70 ? 4.896 -22.287 19.666 1.00 34.50 70 ASN A N 1
ATOM 536 C CA . ASN A 1 70 ? 4.869 -23.223 18.554 1.00 34.50 70 ASN A CA 1
ATOM 537 C C . ASN A 1 70 ? 5.660 -22.675 17.362 1.00 34.50 70 ASN A C 1
ATOM 539 O O . ASN A 1 70 ? 5.436 -21.605 16.803 1.00 34.50 70 ASN A O 1
ATOM 543 N N . VAL A 1 71 ? 6.680 -23.448 17.026 1.00 46.84 71 VAL A N 1
ATOM 544 C CA . VAL A 1 71 ? 7.465 -23.338 15.809 1.00 46.84 71 VAL A CA 1
ATOM 545 C C . VAL A 1 71 ? 6.616 -23.876 14.654 1.00 46.84 71 VAL A C 1
ATOM 547 O O . VAL A 1 71 ? 5.962 -24.906 14.808 1.00 46.84 71 VAL A O 1
ATOM 550 N N . GLY A 1 72 ? 6.612 -23.207 13.502 1.00 33.09 72 GLY A N 1
ATOM 551 C CA . GLY A 1 72 ? 5.824 -23.672 12.356 1.00 33.09 72 GLY A CA 1
ATOM 552 C C . GLY A 1 72 ? 5.878 -22.747 11.150 1.00 33.09 72 GLY A C 1
ATOM 553 O O . GLY A 1 72 ? 4.878 -22.152 10.773 1.00 33.09 72 GLY A O 1
ATOM 554 N N . LEU A 1 73 ? 7.068 -22.602 10.570 1.00 46.00 73 LEU A N 1
ATOM 555 C CA . LEU A 1 73 ? 7.277 -22.024 9.246 1.00 46.00 73 LEU A CA 1
ATOM 556 C C . LEU A 1 73 ? 6.769 -23.003 8.177 1.00 46.00 73 LEU A C 1
ATOM 558 O O . LEU A 1 73 ? 7.389 -24.046 7.999 1.00 46.00 73 LEU A O 1
ATOM 562 N N . GLU A 1 74 ? 5.746 -22.631 7.408 1.00 31.67 74 GLU A N 1
ATOM 563 C CA . GLU A 1 74 ? 5.635 -23.051 6.008 1.00 31.67 74 GLU A CA 1
ATOM 564 C C . GLU A 1 74 ? 4.772 -22.065 5.205 1.00 31.67 74 GLU A C 1
ATOM 566 O O . GLU A 1 74 ? 3.605 -21.822 5.495 1.00 31.67 74 GLU A O 1
ATOM 571 N N . SER A 1 75 ? 5.386 -21.486 4.179 1.00 43.00 75 SER A N 1
ATOM 572 C CA . SER A 1 75 ? 4.712 -20.912 3.018 1.00 43.00 75 SER A CA 1
ATOM 573 C C . SER A 1 75 ? 4.515 -22.051 2.022 1.00 43.00 75 SER A C 1
ATOM 575 O O . SER A 1 75 ? 5.510 -22.714 1.761 1.00 43.00 75 SER A O 1
ATOM 577 N N . THR A 1 76 ? 3.319 -22.292 1.467 1.00 37.44 76 THR A N 1
ATOM 578 C CA . THR A 1 76 ? 2.994 -22.150 0.026 1.00 37.44 76 THR A CA 1
ATOM 579 C C . THR A 1 76 ? 1.553 -22.623 -0.297 1.00 37.44 76 THR A C 1
ATOM 581 O O . THR A 1 76 ? 1.138 -23.689 0.130 1.00 37.44 76 THR A O 1
ATOM 584 N N . LYS A 1 77 ? 0.892 -21.898 -1.219 1.00 35.94 77 LYS A N 1
ATOM 585 C CA . LYS A 1 77 ? 0.037 -22.404 -2.325 1.00 35.94 77 LYS A CA 1
ATOM 586 C C . LYS A 1 77 ? -1.500 -22.571 -2.161 1.00 35.94 77 LYS A C 1
ATOM 588 O O . LYS A 1 77 ? -1.991 -23.520 -1.576 1.00 35.94 77 LYS A O 1
ATOM 593 N N . PHE A 1 78 ? -2.193 -21.634 -2.823 1.00 45.12 78 PHE A N 1
ATOM 594 C CA . PHE A 1 78 ? -3.368 -21.699 -3.720 1.00 45.12 78 PHE A CA 1
ATOM 595 C C . PHE A 1 78 ? -4.427 -22.826 -3.658 1.00 45.12 78 PHE A C 1
ATOM 597 O O . PHE A 1 78 ? -4.119 -23.999 -3.829 1.00 45.12 78 PHE A O 1
ATOM 604 N N . GLU A 1 79 ? -5.669 -22.317 -3.674 1.00 42.75 79 GLU A N 1
ATOM 605 C CA . GLU A 1 79 ? -6.908 -22.759 -4.347 1.00 42.75 79 GLU A CA 1
ATOM 606 C C . GLU A 1 79 ? -7.762 -23.918 -3.790 1.00 42.75 79 GLU A C 1
ATOM 608 O O . GLU A 1 79 ? -7.407 -25.088 -3.845 1.00 42.75 79 GLU A O 1
ATOM 613 N N . ASP A 1 80 ? -8.972 -23.485 -3.398 1.00 49.47 80 ASP A N 1
ATOM 614 C CA . ASP A 1 80 ? -10.294 -24.044 -3.710 1.00 49.47 80 ASP A CA 1
ATOM 615 C C . ASP A 1 80 ? -10.771 -25.272 -2.926 1.00 49.47 80 ASP A C 1
ATOM 617 O O . ASP A 1 80 ? -10.304 -26.381 -3.155 1.00 49.47 80 ASP A O 1
ATOM 621 N N . THR A 1 81 ? -11.736 -25.061 -2.017 1.00 43.00 81 THR A N 1
ATOM 622 C CA . THR A 1 81 ? -12.886 -25.945 -1.718 1.00 43.00 81 THR A CA 1
ATOM 623 C C . THR A 1 81 ? -13.787 -25.248 -0.682 1.00 43.00 81 THR A C 1
ATOM 625 O O . THR A 1 81 ? -13.501 -25.254 0.511 1.00 43.00 81 THR A O 1
ATOM 628 N N . ASP A 1 82 ? -14.860 -24.619 -1.156 1.00 44.22 82 ASP A N 1
ATOM 629 C CA . ASP A 1 82 ? -16.209 -24.591 -0.560 1.00 44.22 82 ASP A CA 1
ATOM 630 C C . ASP A 1 82 ? -16.343 -24.696 0.984 1.00 44.22 82 ASP A C 1
ATOM 632 O O . ASP A 1 82 ? -17.024 -25.573 1.520 1.00 44.22 82 ASP A O 1
ATOM 636 N N . SER A 1 83 ? -15.738 -23.767 1.735 1.00 41.91 83 SER A N 1
ATOM 637 C CA . SER A 1 83 ? -16.124 -23.519 3.128 1.00 41.91 83 SER A CA 1
ATOM 638 C C . SER A 1 83 ? -16.891 -22.205 3.213 1.00 41.91 83 SER A C 1
ATOM 640 O O . SER A 1 83 ? -16.311 -21.120 3.179 1.00 41.91 83 SER A O 1
ATOM 642 N N . ILE A 1 84 ? -18.209 -22.324 3.351 1.00 52.75 84 ILE A N 1
ATOM 643 C CA . ILE A 1 84 ? -19.125 -21.307 3.873 1.00 52.75 84 ILE A CA 1
ATOM 644 C C . ILE A 1 84 ? -18.741 -20.950 5.323 1.00 52.75 84 ILE A C 1
ATOM 646 O O . ILE A 1 84 ? -19.481 -21.195 6.266 1.00 52.75 84 ILE A O 1
ATOM 650 N N . ASP A 1 85 ? -17.551 -20.398 5.530 1.00 46.62 85 ASP A N 1
ATOM 651 C CA . ASP A 1 85 ? -17.200 -19.727 6.771 1.00 46.62 85 ASP A CA 1
ATOM 652 C C . ASP A 1 85 ? -17.072 -18.252 6.436 1.00 46.62 85 ASP A C 1
ATOM 654 O O . ASP A 1 85 ? -16.100 -17.802 5.823 1.00 46.62 85 ASP A O 1
ATOM 658 N N . GLY A 1 86 ? -18.133 -17.513 6.754 1.00 55.81 86 GLY A N 1
ATOM 659 C CA . GLY A 1 86 ? -18.168 -16.064 6.676 1.00 55.81 86 GLY A CA 1
ATOM 660 C C . GLY A 1 86 ? -17.165 -15.489 7.664 1.00 55.81 86 GLY A C 1
ATOM 661 O O . GLY A 1 86 ? -17.548 -14.979 8.715 1.00 55.81 86 GLY A O 1
ATOM 662 N N . THR A 1 87 ? -15.879 -15.570 7.327 1.00 61.31 87 THR A N 1
ATOM 663 C CA . THR A 1 87 ? -14.822 -14.800 7.965 1.00 61.31 87 THR A CA 1
ATOM 664 C C . THR A 1 87 ? -15.209 -13.344 7.774 1.00 61.31 87 THR A C 1
ATOM 666 O O . THR A 1 87 ? -15.026 -12.770 6.705 1.00 61.31 87 THR A O 1
ATOM 669 N N . MET A 1 88 ? -15.870 -12.777 8.789 1.00 65.69 88 MET A N 1
ATOM 670 C CA . MET A 1 88 ? -16.347 -11.402 8.775 1.00 65.69 88 MET A CA 1
ATOM 671 C C . MET A 1 88 ? -15.160 -10.507 8.441 1.00 65.69 88 MET A C 1
ATOM 673 O O . MET A 1 88 ? -14.243 -10.349 9.247 1.00 65.69 88 MET A O 1
ATOM 677 N N . THR A 1 89 ? -15.154 -9.984 7.218 1.00 79.50 89 THR A N 1
ATOM 678 C CA . THR A 1 89 ? -14.098 -9.107 6.732 1.00 79.50 89 THR A CA 1
ATOM 679 C C . THR A 1 89 ? -14.122 -7.855 7.597 1.00 79.50 89 THR A C 1
ATOM 681 O O . THR A 1 89 ? -15.125 -7.145 7.641 1.00 79.50 89 THR A O 1
ATOM 684 N N . ASP A 1 90 ? -13.038 -7.592 8.313 1.00 83.12 90 ASP A N 1
ATOM 685 C CA . ASP A 1 90 ? -12.919 -6.465 9.241 1.00 83.12 90 ASP A CA 1
ATOM 686 C C . ASP A 1 90 ? -12.453 -5.166 8.561 1.00 83.12 90 ASP A C 1
ATOM 688 O O . ASP A 1 90 ? -12.221 -4.169 9.241 1.00 83.12 90 ASP A O 1
ATOM 692 N N . GLY A 1 91 ? -12.300 -5.180 7.231 1.00 87.31 91 GLY A N 1
ATOM 693 C CA . GLY A 1 91 ? -11.839 -4.048 6.423 1.00 87.31 91 GLY A CA 1
ATOM 694 C C . GLY A 1 91 ? -10.339 -3.759 6.542 1.00 87.31 91 GLY A C 1
ATOM 695 O O . GLY A 1 91 ? -9.874 -2.723 6.067 1.00 87.31 91 GLY A O 1
ATOM 696 N N . MET A 1 92 ? -9.571 -4.636 7.202 1.00 88.62 92 MET A N 1
ATOM 697 C CA . MET A 1 92 ? -8.125 -4.489 7.406 1.00 88.62 92 MET A CA 1
ATOM 698 C C . MET A 1 92 ? -7.311 -5.578 6.696 1.00 88.62 92 MET A C 1
ATOM 700 O O . MET A 1 92 ? -6.138 -5.779 7.007 1.00 88.62 92 MET A O 1
ATOM 704 N N . GLU A 1 93 ? -7.885 -6.283 5.721 1.00 86.31 93 GLU A N 1
ATOM 705 C CA . GLU A 1 93 ? -7.253 -7.399 5.007 1.00 86.31 93 GLU A CA 1
ATOM 706 C C . GLU A 1 93 ? -5.907 -7.039 4.359 1.00 86.31 93 GLU A C 1
ATOM 708 O O . GLU A 1 93 ? -4.982 -7.851 4.354 1.00 86.31 93 GLU A O 1
ATOM 713 N N . ASN A 1 94 ? -5.744 -5.789 3.919 1.00 86.44 94 ASN A N 1
ATOM 714 C CA . ASN A 1 94 ? -4.530 -5.318 3.251 1.00 86.44 94 ASN A CA 1
ATOM 715 C C . ASN A 1 94 ? -3.417 -4.863 4.211 1.00 86.44 94 ASN A C 1
ATOM 717 O O . ASN A 1 94 ? -2.323 -4.511 3.756 1.00 86.44 94 ASN A O 1
ATOM 721 N N . ILE A 1 95 ? -3.654 -4.877 5.532 1.00 87.50 95 ILE A N 1
ATOM 722 C CA . ILE A 1 95 ? -2.643 -4.455 6.513 1.00 87.50 95 ILE A CA 1
ATOM 723 C C . ILE A 1 95 ? -1.416 -5.369 6.512 1.00 87.50 95 ILE A C 1
ATOM 725 O O . ILE A 1 95 ? -0.322 -4.900 6.797 1.00 87.50 95 ILE A O 1
ATOM 729 N N . PHE A 1 96 ? -1.577 -6.642 6.137 1.00 87.69 96 PHE A N 1
ATOM 730 C CA . PHE A 1 96 ? -0.492 -7.618 6.011 1.00 87.69 96 PHE A CA 1
ATOM 731 C C . PHE A 1 96 ? -0.042 -7.803 4.560 1.00 87.69 96 PHE A C 1
ATOM 733 O O . PHE A 1 96 ? 0.204 -8.920 4.108 1.00 87.69 96 PHE A O 1
ATOM 740 N N . SER A 1 97 ? 0.083 -6.706 3.813 1.00 88.44 97 SER A N 1
ATOM 741 C CA . SER A 1 97 ? 0.647 -6.737 2.460 1.00 88.44 97 SER A CA 1
ATOM 742 C C . SER A 1 97 ? 2.140 -7.088 2.466 1.00 88.44 97 SER A C 1
ATOM 744 O O . SER A 1 97 ? 2.848 -6.841 3.449 1.00 88.44 97 SER A O 1
ATOM 746 N N . SER A 1 98 ? 2.663 -7.566 1.334 1.00 87.81 98 SER A N 1
ATOM 747 C CA . SER A 1 98 ? 4.088 -7.893 1.172 1.00 87.81 98 SER A CA 1
ATOM 748 C C . SER A 1 98 ? 5.015 -6.741 1.588 1.00 87.81 98 SER A C 1
ATOM 750 O O . SER A 1 98 ? 6.059 -6.970 2.188 1.00 87.81 98 SER A O 1
ATOM 752 N N . CYS A 1 99 ? 4.613 -5.488 1.346 1.00 86.25 99 CYS A N 1
ATOM 753 C CA . CYS A 1 99 ? 5.376 -4.306 1.756 1.00 86.25 99 CYS A CA 1
ATOM 754 C C . CYS A 1 99 ? 5.503 -4.196 3.285 1.00 86.25 99 CYS A C 1
ATOM 756 O O . CYS A 1 99 ? 6.593 -3.963 3.814 1.00 86.25 99 CYS A O 1
ATOM 758 N N . THR A 1 100 ? 4.401 -4.403 4.009 1.00 86.88 100 THR A N 1
ATOM 759 C CA . THR A 1 100 ? 4.416 -4.377 5.478 1.00 86.88 100 THR A CA 1
ATOM 760 C C . THR A 1 100 ? 5.205 -5.546 6.050 1.00 86.88 100 THR A C 1
ATOM 762 O O . THR A 1 100 ? 5.997 -5.329 6.960 1.00 86.88 100 THR A O 1
ATOM 765 N N . GLN A 1 101 ? 5.101 -6.742 5.465 1.00 86.81 101 GLN A N 1
ATOM 766 C CA . GLN A 1 101 ? 5.870 -7.910 5.897 1.00 86.81 101 GLN A CA 1
ATOM 767 C C . GLN A 1 101 ? 7.378 -7.708 5.709 1.00 86.81 101 GLN A C 1
ATOM 769 O O . GLN A 1 101 ? 8.144 -8.082 6.585 1.00 86.81 101 GLN A O 1
ATOM 774 N N . LEU A 1 102 ? 7.830 -7.050 4.635 1.00 89.19 102 LEU A N 1
ATOM 775 C CA . LEU A 1 102 ? 9.258 -6.747 4.451 1.00 89.19 102 LEU A CA 1
ATOM 776 C C . LEU A 1 102 ? 9.809 -5.799 5.525 1.00 89.19 102 LEU A C 1
ATOM 778 O O . LEU A 1 102 ? 10.958 -5.935 5.940 1.00 89.19 102 LEU A O 1
ATOM 782 N N . ARG A 1 103 ? 9.001 -4.839 5.986 1.00 89.19 103 ARG A N 1
ATOM 783 C CA . ARG A 1 103 ? 9.411 -3.869 7.014 1.00 89.19 103 ARG A CA 1
ATOM 784 C C . ARG A 1 103 ? 9.247 -4.409 8.438 1.00 89.19 103 ARG A C 1
ATOM 786 O O . ARG A 1 103 ? 10.024 -4.059 9.321 1.00 89.19 103 ARG A O 1
ATOM 793 N N . TYR A 1 104 ? 8.236 -5.243 8.652 1.00 88.44 104 TYR A N 1
ATOM 794 C CA . TYR A 1 104 ? 7.707 -5.638 9.956 1.00 88.44 104 TYR A CA 1
ATOM 795 C C . TYR A 1 104 ? 7.607 -7.168 10.091 1.00 88.44 104 TYR A C 1
ATOM 797 O O . TYR A 1 104 ? 6.683 -7.683 10.709 1.00 88.44 104 TYR A O 1
ATOM 805 N N . VAL A 1 105 ? 8.563 -7.915 9.522 1.00 82.75 105 VAL A N 1
ATOM 806 C CA . VAL A 1 105 ? 8.466 -9.379 9.306 1.00 82.75 105 VAL A CA 1
ATOM 807 C C . VAL A 1 105 ? 8.253 -10.215 10.574 1.00 82.75 105 VAL A C 1
ATOM 809 O O . VAL A 1 105 ? 7.700 -11.307 10.514 1.00 82.75 105 VAL A O 1
ATOM 812 N N . ARG A 1 106 ? 8.692 -9.709 11.732 1.00 85.81 106 ARG A N 1
ATOM 813 C CA . ARG A 1 106 ? 8.509 -10.327 13.062 1.00 85.81 106 ARG A CA 1
ATOM 814 C C . ARG A 1 106 ? 7.753 -9.419 14.029 1.00 85.81 106 ARG A C 1
ATOM 816 O O . ARG A 1 106 ? 7.737 -9.668 15.230 1.00 85.81 106 ARG A O 1
ATOM 823 N N . ASP A 1 107 ? 7.210 -8.317 13.531 1.00 86.62 107 ASP A N 1
ATOM 824 C CA . ASP A 1 107 ? 6.608 -7.296 14.371 1.00 86.62 107 ASP A CA 1
ATOM 825 C C . ASP A 1 107 ? 5.134 -7.630 14.616 1.00 86.62 107 ASP A C 1
ATOM 827 O O . ASP A 1 107 ? 4.318 -7.676 13.695 1.00 86.62 107 ASP A O 1
ATOM 831 N N . LEU A 1 108 ? 4.784 -7.848 15.882 1.00 89.38 108 LEU A N 1
ATOM 832 C CA . LEU A 1 108 ? 3.414 -8.151 16.283 1.00 89.38 108 LEU A CA 1
ATOM 833 C C . LEU A 1 108 ? 2.548 -6.893 16.432 1.00 89.38 108 LEU A C 1
ATOM 835 O O . LEU A 1 108 ? 1.343 -7.018 16.643 1.00 89.38 108 LEU A O 1
ATOM 839 N N . ARG A 1 109 ? 3.109 -5.683 16.291 1.00 90.88 109 ARG A N 1
ATOM 840 C CA . ARG A 1 109 ? 2.336 -4.438 16.414 1.00 90.88 109 ARG A CA 1
ATOM 841 C C . ARG A 1 109 ? 1.200 -4.364 15.406 1.00 90.88 109 ARG A C 1
ATOM 843 O O . ARG A 1 109 ? 0.148 -3.853 15.752 1.00 90.88 109 ARG A O 1
ATOM 850 N N . LEU A 1 110 ? 1.363 -4.893 14.192 1.00 89.50 110 LEU A N 1
ATOM 851 C CA . LEU A 1 110 ? 0.275 -4.914 13.206 1.00 89.50 110 LEU A CA 1
ATOM 852 C C . LEU A 1 110 ? -0.870 -5.850 13.621 1.00 89.50 110 LEU A C 1
ATOM 854 O O . LEU A 1 110 ? -2.031 -5.531 13.375 1.00 89.50 110 LEU A O 1
ATOM 858 N N . ASN A 1 111 ? -0.562 -6.955 14.311 1.00 89.44 111 ASN A N 1
ATOM 859 C CA . ASN A 1 111 ? -1.582 -7.832 14.894 1.00 89.44 111 ASN A CA 1
ATOM 860 C C . ASN A 1 111 ? -2.364 -7.100 15.983 1.00 89.44 111 ASN A C 1
ATOM 862 O O . ASN A 1 111 ? -3.589 -7.170 16.021 1.00 89.44 111 ASN A O 1
ATOM 866 N N . GLU A 1 112 ? -1.654 -6.359 16.829 1.00 90.44 112 GLU A N 1
ATOM 867 C CA . GLU A 1 112 ? -2.255 -5.562 17.892 1.00 90.44 112 GLU A CA 1
ATOM 868 C C . GLU A 1 112 ? -3.091 -4.402 17.342 1.00 90.44 112 GLU A C 1
ATOM 870 O O . GLU A 1 112 ? -4.204 -4.169 17.799 1.00 90.44 112 GLU A O 1
ATOM 875 N N . VAL A 1 113 ? -2.600 -3.713 16.311 1.00 90.00 113 VAL A N 1
ATOM 876 C CA . VAL A 1 113 ? -3.335 -2.653 15.610 1.00 90.00 113 VAL A CA 1
ATOM 877 C C . VAL A 1 113 ? -4.631 -3.201 15.027 1.00 90.00 113 VAL A C 1
ATOM 879 O O . VAL A 1 113 ? -5.678 -2.597 15.232 1.00 90.00 113 VAL A O 1
ATOM 882 N N . ARG A 1 114 ? -4.586 -4.360 14.359 1.00 89.25 114 ARG A N 1
ATOM 883 C CA . ARG A 1 114 ? -5.797 -5.023 13.871 1.00 89.25 114 ARG A CA 1
ATOM 884 C C . ARG A 1 114 ? -6.719 -5.344 15.047 1.00 89.25 114 ARG A C 1
ATOM 886 O O . ARG A 1 114 ? -7.835 -4.853 15.078 1.00 89.25 114 ARG A O 1
ATOM 893 N N . ARG A 1 115 ? -6.225 -6.018 16.090 1.00 86.75 115 ARG A N 1
ATOM 894 C CA . ARG A 1 115 ? -7.007 -6.358 17.293 1.00 86.75 115 ARG A CA 1
ATOM 895 C C . ARG A 1 115 ? -7.694 -5.147 17.940 1.00 86.75 115 ARG A C 1
ATOM 897 O O . ARG A 1 115 ? -8.823 -5.282 18.398 1.00 86.75 115 ARG A O 1
ATOM 904 N N . LEU A 1 116 ? -7.017 -4.003 18.007 1.00 86.12 116 LEU A N 1
ATOM 905 C CA . LEU A 1 116 ? -7.529 -2.776 18.621 1.00 86.12 116 LEU A CA 1
ATOM 906 C C . LEU A 1 116 ? -8.511 -2.014 17.724 1.00 86.12 116 LEU A C 1
ATOM 908 O O . LEU A 1 116 ? -9.418 -1.374 18.245 1.00 86.12 116 LEU A O 1
ATOM 912 N N . LEU A 1 117 ? -8.323 -2.049 16.402 1.00 87.12 117 LEU A N 1
ATOM 913 C CA . LEU A 1 117 ? -9.116 -1.266 15.448 1.00 87.12 117 LEU A CA 1
ATOM 914 C C . LEU A 1 117 ? -10.232 -2.065 14.759 1.00 87.12 117 LEU A C 1
ATOM 916 O O . LEU A 1 117 ? -11.082 -1.461 14.106 1.00 87.12 117 LEU A O 1
ATOM 920 N N . CYS A 1 118 ? -10.269 -3.394 14.902 1.00 82.25 118 CYS A N 1
ATOM 921 C CA . CYS A 1 118 ? -11.359 -4.233 14.405 1.00 82.25 118 CYS A CA 1
ATOM 922 C C . CYS A 1 118 ? -12.696 -3.855 15.070 1.00 82.25 118 CYS A C 1
ATOM 924 O O . CYS A 1 118 ? -13.022 -4.359 16.142 1.00 82.25 118 CYS A O 1
ATOM 926 N N . SER A 1 119 ? -13.516 -3.041 14.403 1.00 77.88 119 SER A N 1
ATOM 927 C CA . SER A 1 119 ? -14.876 -2.704 14.858 1.00 77.88 119 SER A CA 1
ATOM 928 C C . SER A 1 119 ? -15.934 -3.736 14.450 1.00 77.88 119 SER A C 1
ATOM 930 O O . SER A 1 119 ? -17.039 -3.741 14.984 1.00 77.88 119 SER A O 1
ATOM 932 N N . ALA A 1 120 ? -15.605 -4.635 13.517 1.00 78.88 120 ALA A N 1
ATOM 933 C CA . ALA A 1 120 ? -16.540 -5.617 12.968 1.00 78.88 120 ALA A CA 1
ATOM 934 C C . ALA A 1 120 ? -16.829 -6.806 13.904 1.00 78.88 120 ALA A C 1
ATOM 936 O O . ALA A 1 120 ? -17.670 -7.645 13.587 1.00 78.88 120 ALA A O 1
ATOM 937 N N . ARG A 1 121 ? -16.124 -6.917 15.039 1.00 75.38 121 ARG A N 1
ATOM 938 C CA . ARG A 1 121 ? -16.252 -8.046 15.968 1.00 75.38 121 ARG A CA 1
ATOM 939 C C . ARG A 1 121 ? -16.723 -7.554 17.337 1.00 75.38 121 ARG A C 1
ATOM 941 O O . ARG A 1 121 ? -16.061 -6.693 17.914 1.00 75.38 121 ARG A O 1
ATOM 948 N N . PRO A 1 122 ? -17.826 -8.101 17.880 1.00 76.81 122 PRO A N 1
ATOM 949 C CA . PRO A 1 122 ? -18.296 -7.722 19.206 1.00 76.81 122 PRO A CA 1
ATOM 950 C C . PRO A 1 122 ? -17.252 -8.084 20.271 1.00 76.81 122 PRO A C 1
ATOM 952 O O . PRO A 1 122 ? -16.646 -9.158 20.225 1.00 76.81 122 PRO A O 1
ATOM 955 N N . VAL A 1 123 ? -17.050 -7.187 21.238 1.00 77.00 123 VAL A N 1
ATOM 956 C CA . VAL A 1 123 ? -16.116 -7.371 22.357 1.00 77.00 123 VAL A CA 1
ATOM 957 C C . VAL A 1 123 ? -16.881 -7.869 23.581 1.00 77.00 123 VAL A C 1
ATOM 959 O O . VAL A 1 123 ? -17.962 -7.377 23.895 1.00 77.00 123 VAL A O 1
ATOM 962 N N . ALA A 1 124 ? -16.321 -8.854 24.286 1.00 80.06 124 ALA A N 1
ATOM 963 C CA . ALA A 1 124 ? -16.897 -9.336 25.534 1.00 80.06 124 ALA A CA 1
ATOM 964 C C . ALA A 1 124 ? -16.737 -8.280 26.639 1.00 80.06 124 ALA A C 1
ATOM 966 O O . ALA A 1 124 ? -15.619 -7.884 26.971 1.00 80.06 124 ALA A O 1
ATOM 967 N N . ILE A 1 125 ? -17.853 -7.854 27.228 1.00 77.44 125 ILE A N 1
ATOM 968 C CA . ILE A 1 125 ? -17.875 -6.898 28.337 1.00 77.44 125 ILE A CA 1
ATOM 969 C C . ILE A 1 125 ? -17.969 -7.696 29.638 1.00 77.44 125 ILE A C 1
ATOM 971 O O . ILE A 1 125 ? -18.920 -8.448 29.845 1.00 77.44 125 ILE A O 1
ATOM 975 N N . GLN A 1 126 ? -16.977 -7.547 30.516 1.00 79.25 126 GLN A N 1
ATOM 976 C CA . GLN A 1 126 ? -17.033 -8.114 31.861 1.00 79.25 126 GLN A CA 1
ATOM 977 C C . GLN A 1 126 ? -17.613 -7.081 32.823 1.00 79.25 126 GLN A C 1
ATOM 979 O O . GLN A 1 126 ? -16.989 -6.060 33.103 1.00 79.25 126 GLN A O 1
ATOM 984 N N . THR A 1 127 ? -18.797 -7.362 33.353 1.00 78.25 127 THR A N 1
ATOM 985 C CA . THR A 1 127 ? -19.412 -6.579 34.430 1.00 78.25 127 THR A CA 1
ATOM 986 C C . THR A 1 127 ? -19.201 -7.294 35.760 1.00 78.25 127 THR A C 1
ATOM 988 O O . THR A 1 127 ? -19.358 -8.515 35.832 1.00 78.25 127 THR A O 1
ATOM 991 N N . SER A 1 128 ? -18.863 -6.565 36.828 1.00 76.50 128 SER A N 1
ATOM 992 C CA . SER A 1 128 ? -18.777 -7.162 38.164 1.00 76.50 128 SER A CA 1
ATOM 993 C C . SER A 1 128 ? -20.140 -7.734 38.561 1.00 76.50 128 SER A C 1
ATOM 995 O O . SER A 1 128 ? -21.163 -7.051 38.509 1.00 76.50 128 SER A O 1
ATOM 997 N N . ALA A 1 129 ? -20.166 -9.016 38.927 1.00 71.06 129 ALA A N 1
ATOM 998 C CA . ALA A 1 129 ? -21.399 -9.677 39.324 1.00 71.06 129 ALA A CA 1
ATOM 999 C C . ALA A 1 129 ? -21.833 -9.138 40.692 1.00 71.06 129 ALA A C 1
ATOM 1001 O O . ALA A 1 129 ? -21.263 -9.494 41.724 1.00 71.06 129 ALA A O 1
ATOM 1002 N N . ASN A 1 130 ? -22.827 -8.251 40.699 1.00 78.00 130 ASN A N 1
ATOM 1003 C CA . ASN A 1 130 ? -23.476 -7.817 41.924 1.00 78.00 130 ASN A CA 1
ATOM 1004 C C . ASN A 1 130 ? -24.699 -8.720 42.177 1.00 78.00 130 ASN A C 1
ATOM 1006 O O . ASN A 1 130 ? -25.678 -8.609 41.441 1.00 78.00 130 ASN A O 1
ATOM 1010 N N . PRO A 1 131 ? -24.690 -9.581 43.214 1.00 75.75 131 PRO A N 1
ATOM 1011 C CA . PRO A 1 131 ? -25.791 -10.509 43.489 1.00 75.75 131 PRO A CA 1
ATOM 1012 C C . PRO A 1 131 ? -27.101 -9.812 43.896 1.00 75.75 131 PRO A C 1
ATOM 1014 O O . PRO A 1 131 ? -28.132 -10.469 43.988 1.00 75.75 131 PRO A O 1
ATOM 1017 N N . SER A 1 132 ? -27.068 -8.501 44.154 1.00 80.56 132 SER A N 1
ATOM 1018 C CA . SER A 1 132 ? -28.243 -7.683 44.478 1.00 80.56 132 SER A CA 1
ATOM 1019 C C . SER A 1 132 ? -28.764 -6.837 43.308 1.00 80.56 132 SER A C 1
ATOM 1021 O O . SER A 1 132 ? -29.801 -6.195 43.449 1.00 80.56 132 SER A O 1
ATOM 1023 N N . ALA A 1 133 ? -28.077 -6.835 42.160 1.00 79.69 133 ALA A N 1
ATOM 1024 C CA . ALA A 1 133 ? -28.519 -6.111 40.970 1.00 79.69 133 ALA A CA 1
ATOM 1025 C C . ALA A 1 133 ? -29.580 -6.904 40.193 1.00 79.69 133 ALA A C 1
ATOM 1027 O O . ALA A 1 133 ? -29.502 -8.131 40.094 1.00 79.69 133 ALA A O 1
ATOM 1028 N N . SER A 1 134 ? -30.566 -6.206 39.623 1.00 84.69 134 SER A N 1
ATOM 1029 C CA . SER A 1 134 ? -31.556 -6.839 38.750 1.00 84.69 134 SER A CA 1
ATOM 1030 C C . SER A 1 134 ? -30.995 -7.051 37.336 1.00 84.69 134 SER A C 1
ATOM 1032 O O . SER A 1 134 ? -30.088 -6.343 36.900 1.00 84.69 134 SER A O 1
ATOM 1034 N N . ASP A 1 135 ? -31.558 -8.001 36.584 1.00 85.50 135 ASP A N 1
ATOM 1035 C CA . ASP A 1 135 ? -31.160 -8.281 35.190 1.00 85.50 135 ASP A CA 1
ATOM 1036 C C . ASP A 1 135 ? -31.278 -7.041 34.281 1.00 85.50 135 ASP A C 1
ATOM 1038 O O . ASP A 1 135 ? -30.440 -6.809 33.412 1.00 85.50 135 ASP A O 1
ATOM 1042 N N . ARG A 1 136 ? -32.264 -6.167 34.537 1.00 84.69 136 ARG A N 1
ATOM 1043 C CA . ARG A 1 136 ? -32.400 -4.896 33.809 1.00 84.69 136 ARG A CA 1
ATOM 1044 C C . ARG A 1 136 ? -31.240 -3.945 34.072 1.00 84.69 136 ARG A C 1
ATOM 1046 O O . ARG A 1 136 ? -30.765 -3.310 33.134 1.00 84.69 136 ARG A O 1
ATOM 1053 N N . ASP A 1 137 ? -30.786 -3.860 35.320 1.00 82.75 137 ASP A N 1
ATOM 1054 C CA . ASP A 1 137 ? -29.655 -3.004 35.686 1.00 82.75 137 ASP A CA 1
ATOM 1055 C C . ASP A 1 137 ? -28.370 -3.526 35.031 1.00 82.75 137 ASP A C 1
ATOM 1057 O O . ASP A 1 137 ? -27.579 -2.750 34.498 1.00 82.75 137 ASP A O 1
ATOM 1061 N N . LEU A 1 138 ? -28.202 -4.852 34.980 1.00 80.94 138 LEU A N 1
ATOM 1062 C CA . LEU A 1 138 ? -27.071 -5.491 34.310 1.00 80.94 138 LEU A CA 1
ATOM 1063 C C . LEU A 1 138 ? -27.077 -5.221 32.797 1.00 80.94 138 LEU A C 1
ATOM 1065 O O . LEU A 1 138 ? -26.054 -4.838 32.232 1.00 80.94 138 LEU A O 1
ATOM 1069 N N . GLN A 1 139 ? -28.237 -5.344 32.146 1.00 82.12 139 GLN A N 1
ATOM 1070 C CA . GLN A 1 139 ? -28.404 -5.024 30.725 1.00 82.12 139 GLN A CA 1
ATOM 1071 C C . GLN A 1 139 ? -28.138 -3.546 30.432 1.00 82.12 139 GLN A C 1
ATOM 1073 O O . GLN A 1 139 ? -27.500 -3.231 29.429 1.00 82.12 139 GLN A O 1
ATOM 1078 N N . GLN A 1 140 ? -28.579 -2.639 31.307 1.00 80.31 140 GLN A N 1
ATOM 1079 C CA . GLN A 1 140 ? -28.356 -1.203 31.149 1.00 80.31 140 GLN A CA 1
ATOM 1080 C C . GLN A 1 140 ? -26.867 -0.844 31.261 1.00 80.31 140 GLN A C 1
ATOM 1082 O O . GLN A 1 140 ? -26.373 -0.047 30.464 1.00 80.31 140 GLN A O 1
ATOM 1087 N N . VAL A 1 141 ? -26.136 -1.484 32.180 1.00 78.19 141 VAL A N 1
ATOM 1088 C CA . VAL A 1 141 ? -24.676 -1.341 32.302 1.00 78.19 141 VAL A CA 1
ATOM 1089 C C . VAL A 1 141 ? -23.959 -1.903 31.072 1.00 78.19 141 VAL A C 1
ATOM 1091 O O . VAL A 1 141 ? -23.109 -1.219 30.507 1.00 78.19 141 VAL A O 1
ATOM 1094 N N . CYS A 1 142 ? -24.326 -3.099 30.600 1.00 76.75 142 CYS A N 1
ATOM 1095 C CA . CYS A 1 142 ? -23.758 -3.675 29.376 1.00 76.75 142 CYS A CA 1
ATOM 1096 C C . CYS A 1 142 ? -24.000 -2.778 28.153 1.00 76.75 142 CYS A C 1
ATOM 1098 O O . CYS A 1 142 ? -23.086 -2.561 27.361 1.00 76.75 142 CYS A O 1
ATOM 1100 N N . PHE A 1 143 ? -25.207 -2.223 28.015 1.00 75.12 143 PHE A N 1
ATOM 1101 C CA . PHE A 1 143 ? -25.548 -1.319 26.917 1.00 75.12 143 PHE A CA 1
ATOM 1102 C C . PHE A 1 143 ? -24.741 -0.019 26.985 1.00 75.12 143 PHE A C 1
ATOM 1104 O O . PHE A 1 143 ? -24.228 0.441 25.968 1.00 75.12 143 PHE A O 1
ATOM 1111 N N . PHE A 1 144 ? -24.570 0.539 28.187 1.00 71.81 144 PHE A N 1
ATOM 1112 C CA . PHE A 1 144 ? -23.736 1.719 28.406 1.00 71.81 144 PHE A CA 1
ATOM 1113 C C . PHE A 1 144 ? -22.267 1.455 28.049 1.00 71.81 144 PHE A C 1
ATOM 1115 O O . PHE A 1 144 ? -21.650 2.261 27.360 1.00 71.81 144 PHE A O 1
ATOM 1122 N N . CYS A 1 145 ? -21.722 0.300 28.439 1.00 66.38 145 CYS A N 1
ATOM 1123 C CA . CYS A 1 145 ? -20.365 -0.104 28.071 1.00 66.38 145 CYS A CA 1
ATOM 1124 C C . CYS A 1 145 ? -20.187 -0.369 26.568 1.00 66.38 145 CYS A C 1
ATOM 1126 O O . CYS A 1 145 ? -19.068 -0.291 26.084 1.00 66.38 145 CYS A O 1
ATOM 1128 N N . CYS A 1 146 ? -21.257 -0.671 25.830 1.00 66.69 146 CYS A N 1
ATOM 1129 C CA . CYS A 1 146 ? -21.207 -0.876 24.381 1.00 66.69 146 CYS A CA 1
ATOM 1130 C C . CYS A 1 146 ? -21.236 0.445 23.579 1.00 66.69 146 CYS A C 1
ATOM 1132 O O . CYS A 1 146 ? -21.049 0.424 22.364 1.00 66.69 146 CYS A O 1
ATOM 1134 N N . LEU A 1 147 ? -21.511 1.574 24.245 1.00 61.06 147 LEU A N 1
ATOM 1135 C CA . LEU A 1 147 ? -21.617 2.922 23.667 1.00 61.06 147 LEU A CA 1
ATOM 1136 C C . LEU A 1 147 ? -20.347 3.777 23.837 1.00 61.06 147 LEU A C 1
ATOM 1138 O O . LEU A 1 147 ? -20.302 4.886 23.302 1.00 61.06 147 LEU A O 1
ATOM 1142 N N . ILE A 1 148 ? -19.363 3.289 24.599 1.00 53.62 148 ILE A N 1
ATOM 1143 C CA . ILE A 1 148 ? -18.059 3.926 24.859 1.00 53.62 148 ILE A CA 1
ATOM 1144 C C . ILE A 1 148 ? -17.008 3.274 23.966 1.00 53.62 148 ILE A C 1
ATOM 1146 O O . ILE A 1 148 ? -16.184 4.029 23.403 1.00 53.62 148 ILE A O 1
#

Secondary structure (DSSP, 8-state):
-HHHHHS--TT--HHHHHHTT-HHHHHHHHHHHHHHHTTSS----------------PPP------------------------------S-GGGG-HHHHHHSTT-THHHHHHHHH--SSPPPP-----TTS-HHHHHHHHHHHT--

Sequence (148 aa):
MDKCRESPPADWPAAAYVLIGREDLALSCLARSCKFKELETQTNMNLVSMSTPYMLHLHPVTIPSTISDNVGLESTKFEDTDSIDGTMTDGMENIFSSCTQLRYVRDLRLNEVRRLLCSARPVAIQTSANPSASDRDLQQVCFFCCLI

Solvent-accessible surface area (backbone atoms only — not comparable to full-atom values): 10254 Å² total; per-residue (Å²): 117,64,70,54,54,79,62,55,71,91,85,62,56,45,68,59,30,46,76,56,74,35,54,74,58,22,52,49,51,51,56,56,55,46,58,70,66,39,74,82,60,82,78,79,69,83,74,81,70,83,67,79,80,79,78,71,87,74,75,88,79,87,70,90,80,82,86,76,91,76,88,82,90,76,89,85,84,87,85,89,78,96,67,97,64,82,72,76,77,56,84,56,81,71,69,76,33,74,71,45,40,74,77,40,73,86,52,58,62,63,58,50,51,47,70,73,65,43,76,77,56,91,77,90,81,88,72,84,86,55,95,87,62,52,72,67,58,52,51,53,51,52,52,56,65,74,75,112

Organism: Gossypium raimondii (NCBI:txid29730)